Protein AF-A0A6J4XE91-F1 (afdb_monomer)

Sequence (103 aa):
MNPLRAGIVEELKGLDTYPYCGHYALMGKTEPGFQDVDYILNLFGGKFPEARRHYLEFIKKGVAAGRRPDLTGGGLVRSAGGWSALRAMRNCESRMKGDERIL

pLDDT: mean 73.22, std 14.05, range [39.72, 91.5]

Structure (mmCIF, N/CA/C/O backbone):
data_AF-A0A6J4XE91-F1
#
_entry.id   AF-A0A6J4XE91-F1
#
loop_
_atom_site.group_PDB
_atom_site.id
_atom_site.type_symbol
_atom_site.label_atom_id
_atom_site.label_alt_id
_atom_site.label_comp_id
_atom_site.label_asym_id
_atom_site.label_entity_id
_atom_site.label_seq_id
_atom_site.pdbx_PDB_ins_code
_atom_site.Cartn_x
_atom_site.Cartn_y
_atom_site.Cartn_z
_atom_site.occupancy
_atom_site.B_iso_or_equiv
_atom_site.auth_seq_id
_atom_site.auth_comp_id
_atom_site.auth_asym_id
_atom_site.auth_atom_id
_atom_site.pdbx_PDB_model_num
ATOM 1 N N . MET A 1 1 ? 3.168 -1.464 -5.796 1.00 70.56 1 MET A N 1
ATOM 2 C CA . MET A 1 1 ? 4.084 -2.571 -6.172 1.00 70.56 1 MET A CA 1
ATOM 3 C C . MET A 1 1 ? 5.188 -2.170 -7.145 1.00 70.56 1 MET A C 1
ATOM 5 O O . MET A 1 1 ? 6.271 -2.727 -7.037 1.00 70.56 1 MET A O 1
ATOM 9 N N . ASN A 1 2 ? 4.958 -1.234 -8.072 1.00 73.81 2 ASN A N 1
ATOM 10 C CA . ASN A 1 2 ? 6.006 -0.792 -9.003 1.00 73.81 2 ASN A CA 1
ATOM 11 C C . ASN A 1 2 ? 7.284 -0.275 -8.307 1.00 73.81 2 ASN A C 1
ATOM 13 O O . ASN A 1 2 ? 8.350 -0.681 -8.753 1.00 73.81 2 ASN A O 1
ATOM 17 N N . PRO A 1 3 ? 7.220 0.484 -7.189 1.00 76.25 3 PRO A N 1
ATOM 18 C CA . PRO A 1 3 ? 8.427 0.917 -6.472 1.00 76.25 3 PRO A CA 1
ATOM 19 C C . PRO A 1 3 ? 9.263 -0.245 -5.915 1.00 76.25 3 PRO A C 1
ATOM 21 O O . PRO A 1 3 ? 10.479 -0.244 -6.057 1.00 76.25 3 PRO A O 1
ATOM 24 N N . LEU A 1 4 ? 8.605 -1.277 -5.372 1.00 77.81 4 LEU A N 1
ATOM 25 C CA . LEU A 1 4 ? 9.260 -2.499 -4.891 1.00 77.81 4 LEU A CA 1
ATOM 26 C C . LEU A 1 4 ? 9.931 -3.269 -6.040 1.00 77.81 4 LEU A C 1
ATOM 28 O O . LEU A 1 4 ? 11.069 -3.703 -5.936 1.00 77.81 4 LEU A O 1
ATOM 32 N N . ARG A 1 5 ? 9.248 -3.402 -7.185 1.00 74.94 5 ARG A N 1
ATOM 33 C CA . ARG A 1 5 ? 9.807 -4.081 -8.370 1.00 74.94 5 ARG A CA 1
ATOM 34 C C . ARG A 1 5 ? 10.925 -3.293 -9.054 1.00 74.94 5 ARG A C 1
ATOM 36 O O . ARG A 1 5 ? 11.762 -3.896 -9.715 1.00 74.94 5 ARG A O 1
ATOM 43 N N . ALA A 1 6 ? 10.900 -1.970 -8.938 1.00 75.56 6 ALA A N 1
ATOM 44 C CA . ALA A 1 6 ? 11.929 -1.078 -9.455 1.00 75.56 6 ALA A CA 1
ATOM 45 C C . ALA A 1 6 ? 13.147 -0.969 -8.519 1.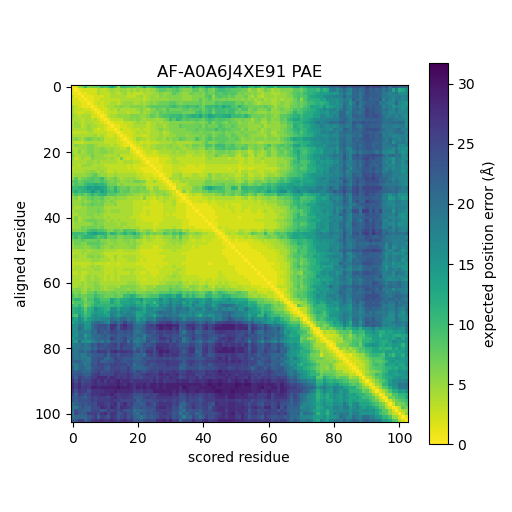00 75.56 6 ALA A C 1
ATOM 47 O O . ALA A 1 6 ? 14.107 -0.299 -8.882 1.00 75.56 6 ALA A O 1
ATOM 48 N N . GLY A 1 7 ? 13.111 -1.596 -7.335 1.00 77.94 7 GLY A N 1
ATOM 49 C CA . GLY A 1 7 ? 14.178 -1.501 -6.335 1.00 77.94 7 GLY A CA 1
ATOM 50 C C . GLY A 1 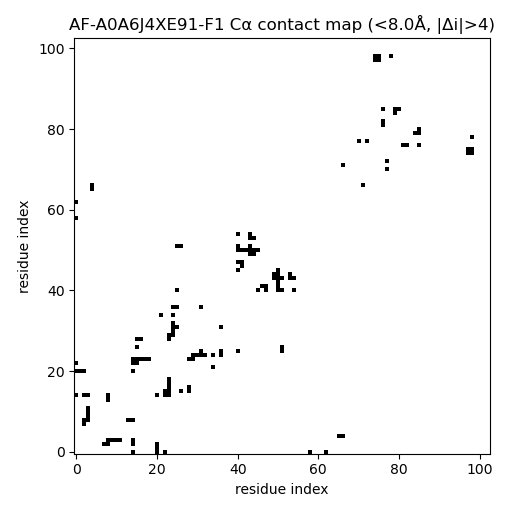7 ? 14.255 -0.144 -5.626 1.00 77.94 7 GLY A C 1
ATOM 51 O O . GLY A 1 7 ? 15.239 0.128 -4.956 1.00 77.94 7 GLY A O 1
ATOM 52 N N . ILE A 1 8 ? 13.233 0.710 -5.763 1.00 80.94 8 ILE A N 1
ATOM 53 C CA . ILE A 1 8 ? 13.143 2.004 -5.058 1.00 80.94 8 ILE A CA 1
ATOM 54 C C . ILE A 1 8 ? 12.821 1.779 -3.576 1.00 80.94 8 ILE A C 1
ATOM 56 O O . ILE A 1 8 ? 13.198 2.567 -2.716 1.00 80.94 8 ILE A O 1
ATOM 60 N N . VAL A 1 9 ? 12.090 0.704 -3.289 1.00 79.88 9 VAL A N 1
ATOM 61 C CA . VAL A 1 9 ? 11.726 0.282 -1.942 1.00 79.88 9 VAL A CA 1
ATOM 62 C C . VAL A 1 9 ? 12.188 -1.160 -1.770 1.00 79.88 9 VAL A C 1
ATOM 64 O O . VAL A 1 9 ? 11.894 -1.986 -2.630 1.00 79.88 9 VAL A O 1
ATOM 67 N N . GLU A 1 10 ? 12.880 -1.460 -0.673 1.00 75.31 10 GLU A N 1
ATOM 68 C CA . GLU A 1 10 ? 13.455 -2.789 -0.414 1.00 75.31 10 GLU A CA 1
ATOM 69 C C . GLU A 1 10 ? 12.409 -3.810 0.060 1.00 75.31 10 GLU A C 1
ATOM 71 O O . GLU A 1 10 ? 12.465 -4.985 -0.299 1.00 75.31 10 GLU A O 1
ATOM 76 N N . GLU A 1 11 ? 11.406 -3.362 0.821 1.00 80.06 11 GLU A N 1
ATOM 77 C CA . GLU A 1 11 ? 10.432 -4.243 1.468 1.00 80.06 11 GLU A CA 1
ATOM 78 C C . GLU A 1 11 ? 8.983 -3.790 1.288 1.00 80.06 11 GLU A C 1
ATOM 80 O O . GLU A 1 11 ? 8.686 -2.614 1.079 1.00 80.06 11 GLU A O 1
ATOM 85 N N . LEU A 1 12 ? 8.039 -4.725 1.464 1.00 78.44 12 LEU A N 1
ATOM 86 C CA . LEU A 1 12 ? 6.606 -4.421 1.427 1.00 78.44 12 LEU A CA 1
ATOM 87 C C . LEU A 1 12 ? 6.231 -3.301 2.408 1.00 78.44 12 LEU A C 1
ATOM 89 O O . LEU A 1 12 ? 5.451 -2.427 2.052 1.00 78.44 12 LEU A O 1
ATOM 93 N N . LYS A 1 13 ? 6.838 -3.289 3.600 1.00 80.81 13 LYS A N 1
ATOM 94 C CA . LYS A 1 13 ? 6.619 -2.242 4.607 1.00 80.81 13 LYS A CA 1
ATOM 95 C C . LYS A 1 13 ? 6.975 -0.847 4.101 1.00 80.81 13 LYS A C 1
ATOM 97 O O . LYS A 1 13 ? 6.333 0.116 4.487 1.00 80.81 13 LYS A O 1
ATOM 102 N N . GLY A 1 14 ? 7.960 -0.715 3.215 1.00 78.44 14 GLY A N 1
ATOM 103 C CA . GLY A 1 14 ? 8.288 0.588 2.644 1.00 78.44 14 GLY A CA 1
ATOM 104 C C . GLY A 1 14 ? 7.247 1.081 1.629 1.00 78.44 14 GLY A C 1
ATOM 105 O O . GLY A 1 14 ? 7.206 2.267 1.322 1.00 78.44 14 GLY A O 1
ATOM 106 N N . LEU A 1 15 ? 6.358 0.211 1.127 1.00 80.69 15 LEU A N 1
ATOM 107 C CA . LEU A 1 15 ? 5.197 0.654 0.346 1.00 80.69 15 LEU A CA 1
ATOM 108 C C . LEU A 1 15 ? 4.142 1.330 1.232 1.00 80.69 15 LEU A C 1
ATOM 110 O O . LEU A 1 15 ? 3.350 2.111 0.711 1.00 80.69 15 LEU A O 1
ATOM 114 N N . ASP A 1 16 ? 4.146 1.070 2.543 1.00 79.44 16 ASP A N 1
ATOM 115 C CA . ASP A 1 16 ? 3.245 1.713 3.511 1.00 79.44 16 ASP A CA 1
ATOM 116 C C . ASP A 1 16 ? 3.635 3.161 3.813 1.00 79.44 16 ASP A C 1
ATOM 118 O O . ASP A 1 16 ? 2.928 3.833 4.557 1.00 79.44 16 ASP A O 1
ATOM 122 N N . THR A 1 17 ? 4.765 3.642 3.296 1.00 79.62 17 THR A N 1
ATOM 123 C CA . THR A 1 17 ? 5.239 5.018 3.497 1.00 79.62 17 THR A CA 1
ATOM 124 C C . THR A 1 17 ? 5.580 5.718 2.188 1.00 79.62 17 THR A C 1
ATOM 126 O O . THR A 1 17 ? 5.900 6.904 2.199 1.00 79.62 17 THR A O 1
ATOM 129 N N . TYR A 1 18 ? 5.501 5.020 1.050 1.00 80.81 18 TYR A N 1
ATOM 130 C CA . TYR A 1 18 ? 5.836 5.593 -0.246 1.00 80.81 18 TYR A CA 1
ATOM 131 C C . TYR A 1 18 ? 4.630 6.339 -0.846 1.00 80.81 18 TYR A C 1
ATOM 133 O O . TYR A 1 18 ? 3.677 5.692 -1.298 1.00 80.81 18 TYR A O 1
ATOM 141 N N . PRO A 1 19 ? 4.660 7.684 -0.913 1.00 73.62 19 PRO A N 1
ATOM 142 C CA . PRO A 1 19 ? 3.480 8.492 -1.228 1.00 73.62 19 PRO A CA 1
ATOM 143 C C . PRO A 1 19 ? 3.003 8.325 -2.674 1.00 73.62 19 PRO A C 1
ATOM 145 O O . PRO A 1 19 ? 1.814 8.429 -2.952 1.00 73.62 19 PRO A O 1
ATOM 148 N N . TYR A 1 20 ? 3.905 7.988 -3.599 1.00 76.06 20 TYR A N 1
ATOM 149 C CA . TYR A 1 20 ? 3.577 7.792 -5.015 1.00 76.06 20 TYR A CA 1
ATOM 150 C C . TYR A 1 20 ? 3.115 6.362 -5.330 1.00 76.06 20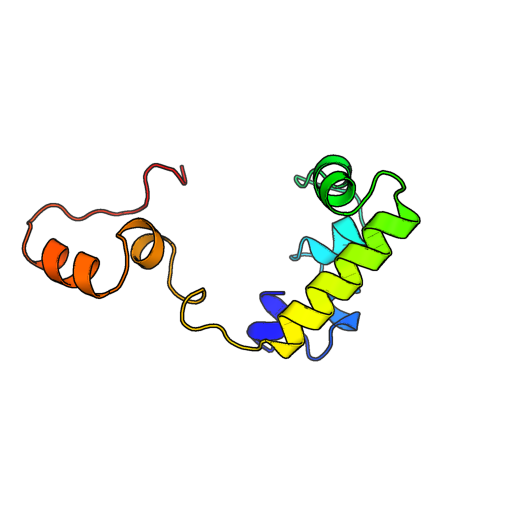 TYR A C 1
ATOM 152 O O . TYR A 1 20 ? 3.310 5.858 -6.440 1.00 76.06 20 TYR A O 1
ATOM 160 N N . CYS A 1 21 ? 2.527 5.659 -4.356 1.00 78.75 21 CYS A N 1
ATOM 161 C CA . CYS A 1 21 ? 1.870 4.386 -4.613 1.00 78.75 21 CYS A CA 1
ATOM 162 C C . CYS A 1 21 ? 0.496 4.292 -3.949 1.00 78.75 21 CYS A C 1
ATOM 164 O O . CYS A 1 21 ? 0.320 4.606 -2.778 1.00 78.75 21 CYS A O 1
ATOM 166 N N . GLY A 1 22 ? -0.469 3.736 -4.684 1.00 81.50 22 GLY A N 1
ATOM 167 C CA . GLY A 1 22 ? -1.826 3.523 -4.176 1.00 81.50 22 GLY A CA 1
ATOM 168 C C . GLY A 1 22 ? -1.930 2.546 -2.999 1.00 81.50 22 GLY A C 1
ATOM 169 O O . GLY A 1 22 ? -2.968 2.461 -2.354 1.00 81.50 22 GLY A O 1
ATOM 170 N N . HIS A 1 23 ? -0.854 1.811 -2.686 1.00 85.69 23 HIS A N 1
ATOM 171 C CA . HIS A 1 23 ? -0.800 0.968 -1.490 1.00 85.69 23 HIS A CA 1
ATOM 172 C C . HIS A 1 23 ? 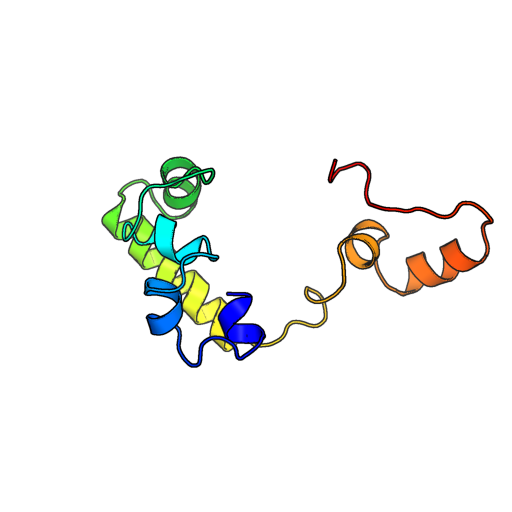-0.928 1.813 -0.219 1.00 85.69 23 HIS A C 1
ATOM 174 O O . HIS A 1 23 ? -1.668 1.439 0.684 1.00 85.69 23 HIS A O 1
ATOM 180 N N . TYR A 1 24 ? -0.297 2.987 -0.206 1.00 83.88 24 TYR A N 1
ATOM 181 C CA . TYR A 1 24 ? -0.321 3.921 0.912 1.00 83.88 24 TYR A CA 1
ATOM 182 C C . TYR A 1 24 ? -1.746 4.401 1.249 1.00 83.88 24 TYR A C 1
ATOM 184 O O . TYR A 1 24 ? -2.164 4.365 2.409 1.00 83.88 24 TYR A O 1
ATOM 192 N N . ALA A 1 25 ? -2.530 4.748 0.221 1.00 86.06 25 ALA A N 1
ATOM 193 C CA . ALA A 1 25 ? -3.931 5.151 0.359 1.00 86.06 25 ALA A CA 1
ATOM 194 C C . ALA A 1 25 ? -4.838 3.984 0.798 1.00 86.06 25 ALA A C 1
ATOM 196 O O . ALA A 1 25 ? -5.634 4.126 1.724 1.00 86.06 25 ALA A O 1
ATOM 197 N N . LEU A 1 26 ? -4.674 2.791 0.211 1.00 86.75 26 LEU A N 1
ATOM 198 C CA . LEU A 1 26 ? -5.486 1.607 0.552 1.00 86.75 26 LEU A CA 1
ATOM 199 C C . LEU A 1 26 ? -5.277 1.129 1.993 1.00 86.75 26 LEU A C 1
ATOM 201 O O . LEU A 1 26 ? -6.210 0.646 2.643 1.00 86.75 26 LEU A O 1
ATOM 205 N N . MET A 1 27 ? -4.062 1.307 2.512 1.00 87.06 27 MET A N 1
ATOM 206 C CA . MET A 1 27 ? -3.729 1.021 3.906 1.00 87.06 27 MET A CA 1
ATOM 207 C C . MET A 1 27 ? -4.260 2.080 4.885 1.00 87.06 27 MET A C 1
ATOM 209 O O . MET A 1 27 ? -4.122 1.905 6.097 1.00 87.06 27 MET A O 1
ATOM 213 N N . GLY A 1 28 ? -4.904 3.145 4.391 1.00 84.19 28 GLY A N 1
ATOM 214 C CA . GLY A 1 28 ? -5.478 4.218 5.204 1.00 84.19 28 GLY A CA 1
ATOM 215 C C . GLY A 1 28 ? -4.421 5.081 5.889 1.00 84.19 28 GLY A C 1
ATOM 216 O O . GLY A 1 28 ? -4.671 5.615 6.966 1.00 84.19 28 GLY A O 1
ATOM 217 N N . LYS A 1 29 ? -3.217 5.158 5.314 1.00 83.12 29 LYS A N 1
ATOM 218 C CA . LYS A 1 29 ? -2.094 5.930 5.865 1.00 83.12 29 LYS A CA 1
ATOM 219 C C . LYS A 1 29 ? -2.029 7.360 5.317 1.00 83.12 29 LYS A C 1
ATOM 221 O O . LYS A 1 29 ? -1.272 8.174 5.832 1.00 83.12 29 LYS A O 1
ATOM 226 N N . THR A 1 30 ? -2.833 7.669 4.303 1.00 83.06 30 THR A N 1
ATOM 227 C CA . THR A 1 30 ? -3.003 9.007 3.728 1.00 83.06 30 THR A CA 1
ATOM 228 C C . THR A 1 30 ? -4.427 9.196 3.229 1.00 83.06 30 THR A C 1
ATOM 230 O O . THR A 1 30 ? -5.193 8.231 3.165 1.00 83.06 30 THR A O 1
ATOM 233 N N . GLU A 1 31 ? -4.773 10.429 2.873 1.00 80.81 31 GLU A N 1
ATOM 234 C CA . GLU A 1 31 ? -6.060 10.720 2.260 1.00 80.81 31 GLU A CA 1
ATOM 235 C C . GLU A 1 31 ? -6.151 10.099 0.853 1.00 80.81 31 GLU A C 1
ATOM 237 O O . GLU A 1 31 ? -5.151 10.074 0.130 1.00 80.81 31 GLU A O 1
ATOM 242 N N . PRO A 1 32 ? -7.331 9.601 0.435 1.00 70.56 32 PRO A N 1
ATOM 243 C CA . PRO A 1 32 ? -7.500 8.849 -0.814 1.00 70.56 32 PRO A CA 1
ATOM 244 C C . PRO A 1 32 ? -7.074 9.573 -2.105 1.00 70.56 32 PRO A C 1
ATOM 246 O O . PRO A 1 32 ? -6.868 8.920 -3.127 1.00 70.56 32 PRO A O 1
ATOM 249 N N . GLY A 1 33 ? -6.880 10.896 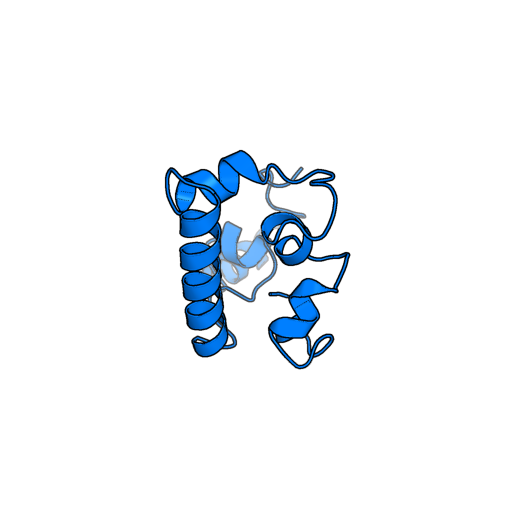-2.089 1.00 80.31 33 GLY A N 1
ATOM 250 C CA . GLY A 1 33 ? -6.449 11.657 -3.262 1.00 80.31 33 GLY A CA 1
ATOM 251 C C . GLY A 1 33 ? -7.378 11.418 -4.458 1.00 80.31 33 GLY A C 1
ATOM 252 O O . GLY A 1 33 ? -8.571 11.687 -4.376 1.00 80.31 33 GLY A O 1
ATOM 253 N N . PHE A 1 34 ? -6.835 10.892 -5.562 1.00 82.06 34 PHE A N 1
ATOM 254 C CA . PHE A 1 34 ? -7.606 10.530 -6.763 1.00 82.06 34 PHE A CA 1
ATOM 255 C C . PHE A 1 34 ? -8.135 9.082 -6.758 1.00 82.06 34 PHE A C 1
ATOM 257 O O . PHE A 1 34 ? -8.858 8.686 -7.671 1.00 82.06 34 PHE A O 1
ATOM 264 N N . GLN A 1 35 ? -7.721 8.260 -5.793 1.00 84.44 35 GLN A N 1
ATOM 265 C CA . GLN A 1 35 ? -8.004 6.832 -5.768 1.00 84.44 35 GLN A CA 1
ATOM 266 C C . GLN A 1 35 ? -9.240 6.544 -4.916 1.00 84.44 35 GLN A C 1
ATOM 268 O O . GLN A 1 35 ? -9.263 6.841 -3.726 1.00 84.44 35 GLN A O 1
ATOM 273 N N . ASP A 1 36 ? -10.232 5.873 -5.499 1.00 87.38 36 ASP A N 1
ATOM 274 C CA . ASP A 1 36 ? -11.391 5.392 -4.750 1.00 87.38 36 ASP A CA 1
ATOM 275 C C . ASP A 1 36 ? -11.011 4.159 -3.910 1.00 87.38 36 ASP A C 1
ATOM 277 O O . ASP A 1 36 ? -10.944 3.022 -4.389 1.00 87.38 36 ASP A O 1
ATOM 281 N N . VAL A 1 37 ? -10.676 4.412 -2.645 1.00 89.31 37 VAL A N 1
ATOM 282 C CA . VAL A 1 37 ? -10.269 3.382 -1.683 1.00 89.31 37 VAL A CA 1
ATOM 283 C C . VAL A 1 37 ? -11.432 2.452 -1.348 1.00 89.31 37 VAL A C 1
ATOM 285 O O . VAL A 1 37 ? -11.213 1.245 -1.225 1.00 89.31 37 VAL A O 1
ATOM 288 N N . ASP A 1 38 ? -12.651 2.976 -1.252 1.00 87.62 38 ASP A N 1
ATOM 289 C CA . ASP A 1 38 ? -13.826 2.207 -0.844 1.00 87.62 38 ASP A CA 1
ATOM 290 C C . ASP A 1 38 ? -14.246 1.237 -1.944 1.00 87.62 38 ASP A C 1
ATOM 292 O O . ASP A 1 38 ? -14.429 0.044 -1.687 1.00 87.62 38 ASP A O 1
ATOM 296 N N . TYR A 1 39 ? -14.295 1.712 -3.190 1.00 89.50 39 TYR A N 1
ATOM 297 C CA . TYR A 1 39 ? -14.552 0.871 -4.355 1.00 89.50 39 TYR A CA 1
ATOM 298 C C . TYR A 1 39 ? -13.545 -0.278 -4.455 1.00 89.50 39 TYR A C 1
ATOM 300 O O . TYR A 1 39 ? -13.931 -1.436 -4.621 1.00 89.50 39 TYR A O 1
ATOM 308 N N . ILE A 1 40 ? -12.250 0.022 -4.313 1.00 88.19 40 ILE A N 1
ATOM 309 C CA . ILE A 1 40 ? -11.202 -0.997 -4.428 1.00 88.19 40 ILE A CA 1
ATOM 310 C C . ILE A 1 40 ? -11.282 -1.994 -3.272 1.00 88.19 40 ILE A C 1
ATOM 312 O O . ILE A 1 40 ? -11.188 -3.196 -3.514 1.00 88.19 40 ILE A O 1
ATOM 316 N N . LEU A 1 41 ? -11.452 -1.533 -2.029 1.00 90.94 41 LEU A N 1
ATOM 317 C CA . LEU A 1 41 ? -11.526 -2.425 -0.869 1.00 90.94 41 LEU A CA 1
ATOM 318 C C . LEU A 1 41 ? -12.785 -3.301 -0.897 1.00 90.94 41 LEU A C 1
ATOM 320 O O . LEU A 1 41 ? -12.698 -4.468 -0.516 1.00 90.94 41 LEU A O 1
ATOM 324 N N . ASN A 1 42 ? -13.899 -2.816 -1.450 1.00 91.00 42 ASN A N 1
ATOM 325 C CA . ASN A 1 42 ? -15.111 -3.620 -1.638 1.00 91.00 42 ASN A CA 1
ATOM 326 C C . ASN A 1 42 ? -14.893 -4.855 -2.533 1.00 91.00 42 ASN A C 1
ATOM 328 O O . ASN A 1 42 ? -15.585 -5.858 -2.359 1.00 91.00 42 ASN A O 1
ATOM 332 N N . LEU A 1 43 ? -13.891 -4.850 -3.422 1.00 90.56 43 LEU A N 1
ATOM 333 C CA . LEU A 1 43 ? -13.514 -6.036 -4.210 1.00 90.56 43 LEU A CA 1
ATOM 334 C C . LEU A 1 43 ? -12.879 -7.150 -3.358 1.00 90.56 43 LEU A C 1
ATOM 336 O O . LEU A 1 43 ? -12.832 -8.303 -3.785 1.00 90.56 43 LEU A O 1
ATOM 340 N N . PHE A 1 44 ? -12.375 -6.819 -2.166 1.00 88.69 44 PHE A N 1
ATOM 341 C CA . PHE A 1 44 ? -11.684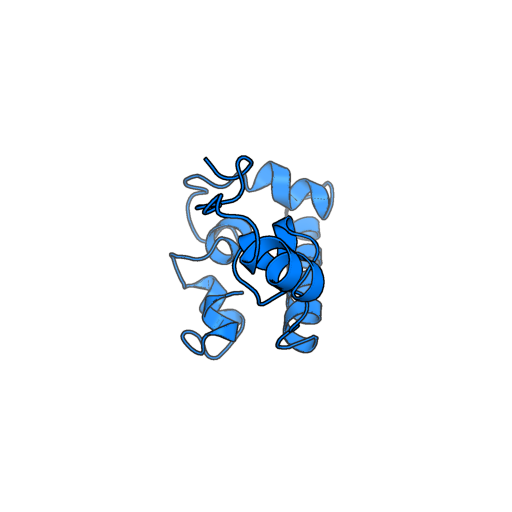 -7.744 -1.261 1.00 88.69 44 PHE A CA 1
ATOM 342 C C . PHE A 1 44 ? -12.540 -8.172 -0.057 1.00 88.69 44 PHE A C 1
ATOM 344 O O . PHE A 1 44 ? -12.140 -9.067 0.695 1.00 88.69 44 PHE A O 1
ATOM 351 N N . GLY A 1 45 ? -13.714 -7.566 0.131 1.00 88.19 45 GLY A N 1
ATOM 352 C CA . GLY A 1 45 ? -14.682 -7.927 1.166 1.00 88.19 45 GLY A CA 1
ATOM 353 C C . GLY A 1 45 ? -15.562 -6.748 1.582 1.00 88.19 45 GLY A C 1
ATOM 354 O O . GLY A 1 45 ? -15.207 -5.596 1.375 1.00 88.19 45 GLY A O 1
ATOM 355 N N . GLY A 1 46 ? -16.702 -7.035 2.216 1.00 85.12 46 GLY A N 1
ATOM 356 C CA . GLY A 1 46 ? -17.671 -6.003 2.621 1.00 85.12 46 GLY A CA 1
ATOM 357 C C . GLY A 1 46 ? -17.322 -5.239 3.905 1.00 85.12 46 GLY A C 1
ATOM 358 O O . GLY A 1 46 ? -18.014 -4.291 4.260 1.00 85.12 46 GLY A O 1
ATOM 359 N N . LYS A 1 47 ? -16.274 -5.647 4.633 1.00 90.88 47 LYS A N 1
ATOM 360 C CA . LYS A 1 47 ? -15.797 -4.957 5.840 1.00 90.88 47 LYS A CA 1
ATOM 361 C C . LYS A 1 47 ? -14.376 -4.460 5.625 1.00 90.88 47 LYS A C 1
ATOM 363 O O . LYS A 1 47 ? -13.481 -5.258 5.358 1.00 90.88 47 LYS A O 1
ATOM 368 N N . PHE A 1 48 ? -14.145 -3.166 5.842 1.00 86.31 48 PHE A N 1
ATOM 369 C CA . PHE A 1 48 ? -12.840 -2.527 5.631 1.00 86.31 48 PHE A CA 1
ATOM 370 C C . PHE A 1 48 ? -11.637 -3.245 6.273 1.00 86.31 48 PHE A C 1
ATOM 372 O O . PHE A 1 48 ? -10.627 -3.416 5.584 1.00 86.31 48 PHE A O 1
ATOM 379 N N . PRO A 1 49 ? -11.687 -3.705 7.542 1.00 88.00 49 PRO A N 1
ATOM 380 C CA . PRO A 1 49 ? -10.543 -4.392 8.147 1.00 88.00 49 PRO A CA 1
ATOM 381 C C . PRO A 1 49 ? -10.222 -5.727 7.460 1.00 88.00 49 PRO A C 1
ATOM 383 O O . PRO A 1 49 ? -9.056 -6.050 7.231 1.00 88.00 49 PRO A O 1
ATOM 386 N N . GLU A 1 50 ? -11.256 -6.486 7.090 1.00 90.38 50 GLU A N 1
ATOM 387 C CA . GLU A 1 50 ? -11.117 -7.775 6.404 1.00 90.38 50 GLU A CA 1
ATOM 388 C C . GLU A 1 50 ? -10.635 -7.577 4.962 1.00 90.38 50 GLU A C 1
ATOM 390 O O . GLU A 1 50 ? -9.697 -8.248 4.529 1.00 90.38 50 GLU A O 1
ATOM 395 N N . ALA A 1 51 ? -11.200 -6.595 4.255 1.00 91.50 51 ALA A N 1
ATOM 396 C CA . ALA A 1 51 ? -10.800 -6.215 2.906 1.00 91.50 51 ALA A CA 1
ATOM 397 C C . ALA A 1 51 ? -9.318 -5.831 2.828 1.00 91.50 51 ALA A C 1
ATOM 399 O O . ALA A 1 51 ? -8.593 -6.323 1.963 1.00 91.50 51 ALA A O 1
ATOM 400 N N . ARG A 1 52 ? -8.824 -5.015 3.771 1.00 90.56 52 ARG A N 1
ATOM 401 C CA . ARG A 1 52 ? -7.397 -4.655 3.843 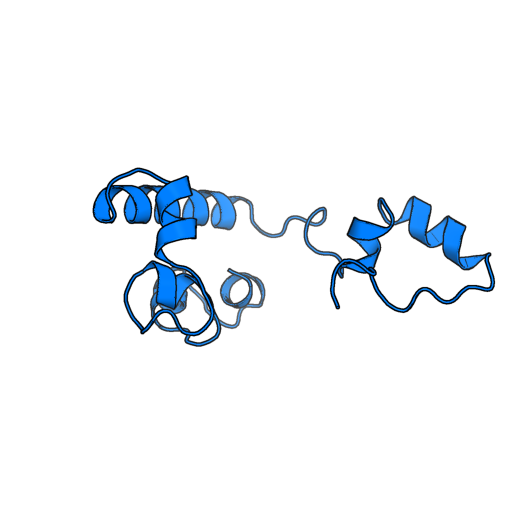1.00 90.56 52 ARG A CA 1
ATOM 402 C C . ARG A 1 52 ? -6.508 -5.871 4.088 1.00 90.56 52 ARG A C 1
ATOM 404 O O . ARG A 1 52 ? -5.443 -5.979 3.481 1.00 90.56 52 ARG A O 1
ATOM 411 N N . ARG A 1 53 ? -6.941 -6.808 4.938 1.00 89.94 53 ARG A N 1
ATOM 412 C CA . ARG A 1 53 ? -6.207 -8.059 5.183 1.00 89.94 53 ARG A CA 1
ATOM 413 C C . ARG A 1 53 ? -6.115 -8.907 3.912 1.00 89.94 53 ARG A C 1
ATOM 415 O O . ARG A 1 53 ? -5.019 -9.327 3.548 1.00 89.94 53 ARG A O 1
ATOM 422 N N . HIS A 1 54 ? -7.230 -9.113 3.212 1.00 90.94 54 HIS A N 1
ATOM 423 C CA . HIS A 1 54 ? -7.250 -9.877 1.959 1.00 90.94 54 HIS A CA 1
ATOM 424 C C . HIS A 1 54 ? -6.455 -9.186 0.846 1.00 90.94 54 HIS A C 1
ATOM 426 O O . HIS A 1 54 ? -5.720 -9.847 0.111 1.00 90.94 54 HIS A O 1
ATOM 432 N N . TYR A 1 55 ? -6.523 -7.857 0.761 1.00 90.62 55 TYR A N 1
ATOM 433 C CA . TYR A 1 55 ? -5.679 -7.069 -0.132 1.00 90.62 55 TYR A CA 1
ATOM 434 C C . TYR A 1 55 ? -4.185 -7.276 0.168 1.00 90.62 55 TYR A C 1
ATOM 436 O O . TYR A 1 55 ? -3.402 -7.539 -0.746 1.00 90.62 55 TYR A O 1
ATOM 444 N N . LEU A 1 56 ? -3.774 -7.231 1.439 1.00 87.94 56 LEU A N 1
ATOM 445 C CA . LEU A 1 56 ? -2.385 -7.495 1.829 1.00 87.94 56 LEU A CA 1
ATOM 446 C C . LEU A 1 56 ? -1.934 -8.909 1.454 1.00 87.94 56 LEU A C 1
ATOM 448 O O . LEU A 1 56 ? -0.826 -9.084 0.947 1.00 87.94 56 LEU A O 1
ATOM 452 N N . GLU A 1 57 ? -2.770 -9.921 1.676 1.00 88.94 57 GLU A N 1
ATOM 453 C CA . GLU A 1 57 ? -2.476 -11.298 1.263 1.00 88.94 57 GLU A CA 1
ATOM 454 C C . GLU A 1 57 ? -2.340 -11.424 -0.257 1.00 88.94 57 GLU A C 1
ATOM 456 O O . GLU A 1 57 ? -1.410 -12.072 -0.746 1.00 88.94 57 GLU A O 1
ATOM 461 N N . PHE A 1 58 ? -3.220 -10.763 -1.012 1.00 87.88 58 PHE A N 1
ATOM 462 C CA . PHE A 1 58 ? -3.149 -10.699 -2.468 1.00 87.88 58 PHE A CA 1
ATOM 463 C C . PHE A 1 58 ? -1.835 -10.065 -2.942 1.00 87.88 58 PHE A C 1
ATOM 465 O O . PHE A 1 58 ? -1.146 -10.623 -3.800 1.00 87.88 58 PHE A O 1
ATOM 472 N N . ILE A 1 59 ? -1.438 -8.941 -2.341 1.00 84.94 59 ILE A N 1
ATOM 473 C CA . ILE A 1 59 ? -0.176 -8.273 -2.662 1.00 84.94 59 ILE A CA 1
ATOM 474 C C . ILE A 1 59 ? 1.020 -9.158 -2.302 1.00 84.94 59 ILE A C 1
ATOM 476 O O . ILE A 1 59 ? 1.910 -9.312 -3.134 1.00 84.94 59 ILE A O 1
ATOM 480 N N . LYS A 1 60 ? 1.038 -9.803 -1.128 1.00 85.25 60 LYS A N 1
ATOM 481 C CA . LYS A 1 60 ? 2.112 -10.738 -0.734 1.00 85.25 60 LYS A CA 1
ATOM 482 C C . LYS A 1 60 ? 2.281 -11.873 -1.747 1.00 85.25 60 LYS A C 1
ATOM 484 O O . LYS A 1 60 ? 3.404 -12.150 -2.167 1.00 85.25 60 LYS A O 1
ATOM 489 N N . LYS A 1 61 ? 1.177 -12.468 -2.214 1.00 83.25 61 LYS A N 1
ATOM 490 C CA . LYS A 1 61 ? 1.198 -13.462 -3.305 1.00 83.25 61 LYS A CA 1
ATOM 491 C C . LYS A 1 61 ? 1.748 -12.857 -4.605 1.00 83.25 61 LYS A C 1
ATOM 493 O O . LYS A 1 61 ? 2.550 -13.482 -5.294 1.00 83.25 61 LYS A O 1
ATOM 498 N N . GLY A 1 62 ? 1.367 -11.619 -4.923 1.00 78.75 62 GLY A N 1
ATOM 499 C CA . GLY A 1 62 ? 1.852 -10.881 -6.093 1.00 78.75 62 GLY A CA 1
ATOM 500 C C . GLY A 1 62 ? 3.342 -10.507 -6.052 1.00 78.75 62 GLY A C 1
ATOM 501 O O . GLY A 1 62 ? 3.961 -10.403 -7.115 1.00 78.75 62 GLY A O 1
ATOM 502 N N . VAL A 1 63 ? 3.912 -10.327 -4.855 1.00 78.19 63 VAL A N 1
ATOM 503 C CA . VAL A 1 63 ? 5.351 -10.116 -4.613 1.00 78.19 63 VAL A CA 1
ATOM 504 C C . VAL A 1 63 ? 6.121 -11.414 -4.806 1.00 78.19 63 VAL A C 1
ATOM 506 O O . VAL A 1 63 ? 7.108 -11.414 -5.536 1.00 78.19 63 VAL A O 1
ATOM 509 N N . ALA A 1 64 ? 5.635 -12.520 -4.234 1.00 74.94 64 ALA A N 1
ATOM 510 C CA . ALA A 1 64 ? 6.238 -13.841 -4.415 1.00 74.94 64 ALA A CA 1
ATOM 511 C C . ALA A 1 64 ? 6.272 -14.268 -5.895 1.00 74.94 64 ALA A C 1
ATOM 513 O O . ALA A 1 64 ? 7.229 -14.891 -6.339 1.00 74.94 64 ALA A O 1
ATOM 514 N N . ALA A 1 65 ? 5.272 -13.859 -6.685 1.00 69.94 65 ALA A N 1
ATOM 515 C CA . ALA A 1 65 ? 5.238 -14.076 -8.133 1.00 69.94 65 ALA A CA 1
ATOM 516 C C . ALA A 1 65 ? 6.266 -13.237 -8.933 1.00 69.94 65 ALA A C 1
ATOM 518 O O . ALA A 1 65 ? 6.325 -13.351 -10.157 1.00 69.94 65 ALA A O 1
ATOM 519 N N . GLY A 1 66 ? 7.051 -12.376 -8.275 1.00 69.12 66 GLY A N 1
ATOM 520 C CA . GLY A 1 66 ? 8.203 -11.693 -8.857 1.00 69.12 66 GLY A CA 1
ATOM 521 C C . GLY A 1 66 ? 7.898 -10.822 -10.082 1.00 69.12 66 GLY A C 1
ATOM 522 O O . GLY A 1 66 ? 6.873 -10.127 -10.166 1.00 69.12 66 GLY A O 1
ATOM 523 N N . ARG A 1 67 ? 8.847 -10.816 -11.025 1.00 64.81 67 ARG A N 1
ATOM 524 C CA . ARG A 1 67 ? 8.766 -10.084 -12.293 1.00 64.81 67 ARG A CA 1
ATOM 525 C C . ARG A 1 67 ? 8.045 -10.962 -13.312 1.00 64.81 67 ARG A C 1
ATOM 527 O O . ARG A 1 67 ? 8.591 -11.958 -13.768 1.00 64.81 67 ARG A O 1
ATOM 534 N N . ARG A 1 68 ? 6.816 -10.580 -13.652 1.00 62.59 68 ARG A N 1
ATOM 535 C CA . ARG A 1 68 ? 5.985 -11.267 -14.643 1.00 62.59 68 ARG A CA 1
ATOM 536 C C . ARG A 1 68 ? 6.197 -10.639 -16.027 1.00 62.59 68 ARG A C 1
ATOM 538 O O . ARG A 1 68 ? 5.678 -9.540 -16.241 1.00 62.59 68 ARG A O 1
ATOM 545 N N . PRO A 1 69 ? 6.985 -11.258 -16.932 1.00 57.53 69 PRO A N 1
ATOM 546 C CA . PRO A 1 69 ? 7.316 -10.687 -18.242 1.00 57.53 69 PRO A CA 1
ATOM 547 C C . PRO A 1 69 ? 6.077 -10.447 -19.118 1.00 57.53 69 PRO A C 1
ATOM 549 O O . PRO A 1 69 ? 6.057 -9.510 -19.909 1.00 57.53 69 PRO A O 1
ATOM 552 N N . ASP A 1 70 ? 5.022 -11.231 -18.907 1.00 54.75 70 ASP A N 1
ATOM 553 C CA . ASP A 1 70 ? 3.675 -11.097 -19.474 1.00 54.75 70 ASP A CA 1
ATOM 554 C C . ASP A 1 70 ? 2.944 -9.814 -19.034 1.00 54.75 70 ASP A C 1
ATOM 556 O O . ASP A 1 70 ? 2.088 -9.295 -19.751 1.00 54.75 70 ASP A O 1
ATOM 560 N N . LEU A 1 71 ? 3.305 -9.257 -17.874 1.00 57.66 71 LEU A N 1
ATOM 561 C CA . LEU A 1 71 ? 2.721 -8.029 -17.327 1.00 57.66 71 LEU A CA 1
ATOM 562 C C . LEU A 1 71 ? 3.684 -6.837 -17.357 1.00 57.66 71 LEU A C 1
ATOM 564 O O . LEU A 1 71 ? 3.235 -5.701 -17.189 1.00 57.66 71 LEU A O 1
ATOM 568 N N . THR A 1 72 ? 4.975 -7.052 -17.616 1.00 50.66 72 THR A N 1
ATOM 569 C CA . THR A 1 72 ? 5.978 -5.995 -17.817 1.00 50.66 72 THR A CA 1
ATOM 570 C C . THR A 1 72 ? 6.250 -5.773 -19.303 1.00 50.66 72 THR A C 1
ATOM 572 O O . THR A 1 72 ? 7.196 -6.304 -19.873 1.00 50.66 72 THR A O 1
ATOM 575 N N . GLY A 1 73 ? 5.420 -4.938 -19.917 1.00 50.69 73 GLY A N 1
ATOM 576 C CA . GLY A 1 73 ? 5.583 -4.413 -21.269 1.00 50.69 73 GLY A CA 1
ATOM 577 C C . GLY A 1 73 ? 4.648 -3.219 -21.413 1.00 50.69 73 GLY A C 1
ATOM 578 O O . GLY A 1 73 ? 3.491 -3.309 -20.994 1.00 50.69 73 GLY A O 1
ATOM 579 N N . GLY A 1 74 ? 5.173 -2.083 -21.883 1.00 58.47 74 GLY A N 1
ATOM 580 C CA . GLY A 1 74 ? 4.446 -0.812 -21.986 1.00 58.47 74 GLY A CA 1
ATOM 581 C C . GLY A 1 74 ? 3.089 -0.996 -22.660 1.00 58.47 74 GLY A C 1
ATOM 582 O O . GLY A 1 74 ? 2.967 -1.866 -23.520 1.00 58.47 74 GLY A O 1
ATOM 583 N N . GLY A 1 75 ? 2.087 -0.215 -22.235 1.00 59.53 75 GLY A N 1
ATOM 584 C CA . GLY A 1 75 ? 0.660 -0.396 -22.553 1.00 59.53 75 GLY A CA 1
ATOM 585 C C . GLY A 1 75 ? 0.387 -0.926 -23.960 1.00 59.53 75 GLY A C 1
ATOM 586 O O . GLY A 1 75 ? -0.312 -1.918 -24.103 1.00 59.53 75 GLY A O 1
ATOM 587 N N . LEU A 1 76 ? 1.083 -0.385 -24.959 1.00 56.88 76 LEU A N 1
ATOM 588 C CA . LEU A 1 76 ? 1.010 -0.782 -26.360 1.00 56.88 76 LEU A CA 1
ATOM 589 C C . LEU A 1 76 ? 1.235 -2.284 -26.648 1.00 56.88 76 LEU A C 1
ATOM 591 O O . LEU A 1 76 ? 0.493 -2.854 -27.437 1.00 56.88 76 LEU A O 1
ATOM 595 N N . VAL A 1 77 ? 2.204 -2.958 -26.015 1.00 56.66 77 VAL A N 1
ATOM 596 C CA . VAL A 1 77 ? 2.475 -4.399 -26.246 1.00 56.66 77 VAL A CA 1
ATOM 597 C C . VAL A 1 77 ? 1.299 -5.257 -25.799 1.00 56.66 77 VAL A C 1
ATOM 599 O O . VAL A 1 77 ? 0.954 -6.234 -26.458 1.00 56.66 77 VAL A O 1
ATOM 602 N N . ARG A 1 78 ? 0.665 -4.888 -24.685 1.00 59.41 78 ARG A N 1
ATOM 603 C CA . ARG A 1 78 ? -0.489 -5.609 -24.146 1.00 59.41 78 ARG A CA 1
ATOM 604 C C . ARG A 1 78 ? -1.744 -5.302 -24.957 1.00 59.41 78 ARG A C 1
ATOM 606 O O . ARG A 1 78 ? -2.494 -6.212 -25.289 1.00 59.41 78 ARG A O 1
ATOM 613 N N . SER A 1 79 ? -1.923 -4.036 -25.317 1.00 59.88 79 SER A N 1
ATOM 614 C CA . SER A 1 79 ? -3.056 -3.547 -26.099 1.00 59.88 79 SER A CA 1
ATOM 615 C C . SER A 1 79 ? -3.072 -4.074 -27.528 1.00 59.88 79 SER A C 1
ATOM 617 O O . SER A 1 79 ? -4.140 -4.363 -28.051 1.00 59.88 79 SER A O 1
ATOM 619 N N . ALA A 1 80 ? -1.897 -4.261 -28.131 1.00 58.69 80 ALA A N 1
ATOM 620 C CA . ALA A 1 80 ? -1.757 -4.806 -29.475 1.00 58.69 80 ALA A CA 1
ATOM 621 C C . ALA A 1 80 ? -1.873 -6.340 -29.535 1.00 58.69 80 ALA A C 1
ATOM 623 O O . ALA A 1 80 ? -1.857 -6.887 -30.628 1.00 58.69 80 ALA A O 1
ATOM 624 N N . GLY A 1 81 ? -1.987 -7.052 -28.404 1.00 63.06 81 GLY A N 1
ATOM 625 C CA . GLY A 1 81 ? -2.076 -8.520 -28.391 1.00 63.06 81 GLY A CA 1
ATOM 626 C C . GLY A 1 81 ? -0.722 -9.244 -28.381 1.00 63.06 81 GLY A C 1
ATOM 627 O O . GLY A 1 81 ? -0.636 -10.410 -28.760 1.00 63.06 81 GLY A O 1
ATOM 628 N N . GLY A 1 82 ? 0.343 -8.575 -27.932 1.00 65.81 82 GLY A N 1
ATOM 629 C CA . GLY A 1 82 ? 1.672 -9.155 -27.740 1.00 65.81 82 GLY A CA 1
ATOM 630 C C . GLY A 1 82 ? 2.711 -8.743 -28.788 1.00 65.81 82 GLY A C 1
ATOM 631 O O . GLY A 1 82 ? 2.460 -7.995 -29.734 1.00 65.81 82 GLY A O 1
ATOM 632 N N . TRP A 1 83 ? 3.936 -9.244 -28.609 1.00 59.00 83 TRP A N 1
ATOM 633 C CA . TRP A 1 83 ? 5.099 -8.894 -29.439 1.00 59.00 83 TRP A CA 1
ATOM 634 C C . TRP A 1 83 ? 5.001 -9.349 -30.900 1.00 59.00 83 TRP A C 1
ATOM 636 O O . TRP A 1 83 ? 5.645 -8.759 -31.770 1.00 59.00 83 TRP A O 1
ATOM 646 N N . SER A 1 84 ? 4.244 -10.411 -31.170 1.00 59.12 84 SER A N 1
ATOM 647 C CA . SER A 1 84 ? 3.975 -10.932 -32.514 1.00 59.12 84 SER A CA 1
ATOM 648 C C . SER A 1 84 ? 3.084 -9.976 -33.307 1.00 59.12 84 SER A C 1
ATOM 650 O O . SER A 1 84 ? 3.432 -9.607 -34.427 1.00 59.12 84 SER A O 1
ATOM 652 N N . ALA A 1 85 ? 2.005 -9.490 -32.693 1.00 60.47 85 ALA A N 1
ATOM 653 C CA . ALA A 1 85 ? 1.110 -8.509 -33.297 1.00 60.47 85 ALA A CA 1
ATOM 654 C C . ALA A 1 85 ? 1.790 -7.143 -33.504 1.00 60.47 85 ALA A C 1
ATOM 656 O O . ALA A 1 85 ? 1.657 -6.541 -34.567 1.00 60.47 85 ALA A O 1
ATOM 657 N N . LEU A 1 86 ? 2.632 -6.704 -32.560 1.00 61.47 86 LEU A N 1
ATOM 658 C CA . LEU A 1 86 ? 3.448 -5.496 -32.745 1.00 61.47 86 LEU A CA 1
ATOM 659 C C . LEU A 1 86 ? 4.449 -5.596 -33.897 1.00 61.47 86 LEU A C 1
ATOM 661 O O . LEU A 1 86 ? 4.694 -4.611 -34.592 1.00 61.47 86 LEU A O 1
ATOM 665 N N . ARG A 1 87 ? 5.046 -6.774 -34.109 1.00 60.28 87 ARG A N 1
ATOM 666 C CA . ARG A 1 87 ? 5.948 -6.993 -35.246 1.00 60.28 87 ARG A CA 1
ATOM 667 C C . ARG A 1 87 ? 5.206 -6.966 -36.578 1.00 60.28 87 ARG A C 1
ATOM 669 O O . ARG A 1 87 ? 5.759 -6.434 -37.532 1.00 60.28 87 ARG A O 1
ATOM 676 N N . ALA A 1 88 ? 3.973 -7.469 -36.630 1.00 62.00 88 ALA A N 1
ATOM 677 C CA . ALA A 1 88 ? 3.127 -7.372 -37.818 1.00 62.00 88 ALA A CA 1
ATOM 678 C C . ALA A 1 88 ? 2.726 -5.914 -38.125 1.00 62.00 88 ALA A C 1
ATOM 680 O O . ALA A 1 88 ? 2.769 -5.496 -39.278 1.00 62.00 88 ALA A O 1
ATOM 681 N N . MET A 1 89 ? 2.435 -5.112 -37.093 1.00 57.06 89 MET A N 1
ATOM 682 C CA . MET A 1 89 ? 2.080 -3.690 -37.233 1.00 57.06 89 MET A CA 1
ATOM 683 C C . MET A 1 89 ? 3.255 -2.787 -37.637 1.00 57.06 89 MET A C 1
ATOM 685 O O . MET A 1 89 ? 3.031 -1.702 -38.160 1.00 57.06 89 MET A O 1
ATOM 689 N N . ARG A 1 90 ? 4.509 -3.228 -37.452 1.00 56.44 90 ARG A N 1
ATOM 690 C CA . ARG A 1 90 ? 5.711 -2.480 -37.872 1.00 56.44 90 ARG A CA 1
ATOM 691 C C . ARG A 1 90 ? 5.784 -2.262 -39.394 1.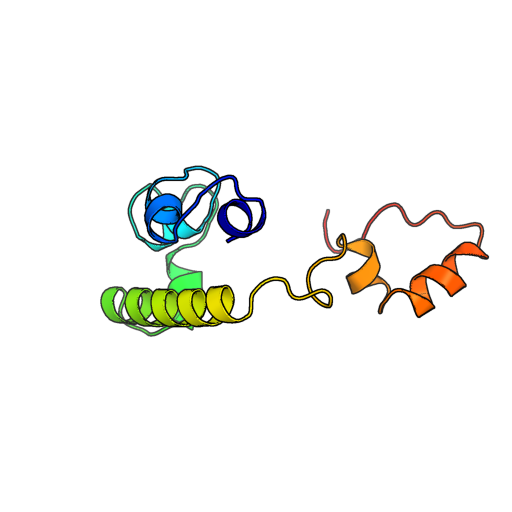00 56.44 90 ARG A C 1
ATOM 693 O O . ARG A 1 90 ? 6.476 -1.345 -39.823 1.00 56.44 90 ARG A O 1
ATOM 700 N N . ASN A 1 91 ? 5.078 -3.078 -40.181 1.00 57.03 91 ASN A N 1
ATOM 701 C CA . ASN A 1 91 ? 5.046 -2.998 -41.645 1.00 57.03 91 ASN A CA 1
ATOM 702 C C . ASN A 1 91 ? 3.874 -2.160 -42.198 1.00 57.03 91 ASN A C 1
ATOM 704 O O . ASN A 1 91 ? 3.783 -1.993 -43.411 1.00 57.03 91 ASN A O 1
ATOM 708 N N . CYS A 1 92 ? 2.993 -1.630 -41.343 1.00 48.16 92 CYS A N 1
ATOM 709 C CA . CYS A 1 92 ? 1.965 -0.665 -41.736 1.00 48.16 92 CYS A CA 1
ATOM 710 C C . CYS A 1 92 ? 2.417 0.750 -41.348 1.00 48.16 92 CYS A C 1
ATOM 712 O O . CYS A 1 92 ? 2.786 0.998 -40.204 1.00 48.16 92 CYS A O 1
ATOM 714 N N . GLU A 1 93 ? 2.346 1.697 -42.286 1.00 47.50 93 GLU A N 1
ATOM 715 C CA . GLU A 1 93 ? 2.770 3.102 -42.123 1.00 47.50 93 GLU A CA 1
ATOM 716 C C . GLU A 1 93 ? 1.957 3.912 -41.084 1.00 47.50 93 GLU A C 1
ATOM 718 O O . GLU A 1 93 ? 2.202 5.100 -40.874 1.00 47.50 93 GLU A O 1
ATOM 723 N N . SER A 1 94 ? 1.004 3.298 -40.380 1.00 52.19 94 SER A N 1
ATOM 724 C CA . SER A 1 94 ? 0.231 3.942 -39.319 1.00 52.19 94 SER A CA 1
ATOM 725 C C . SER A 1 94 ? 0.953 3.833 -37.972 1.00 52.19 94 SER A C 1
ATOM 727 O O . SER A 1 94 ? 0.856 2.831 -37.258 1.00 52.19 94 SER A O 1
ATOM 729 N N . ARG A 1 95 ? 1.679 4.889 -37.590 1.00 50.75 95 ARG A N 1
ATOM 730 C CA . ARG A 1 95 ? 2.343 4.989 -36.281 1.00 50.75 95 ARG A CA 1
ATOM 731 C C . ARG A 1 95 ? 1.312 5.130 -35.153 1.00 50.75 95 ARG A C 1
ATOM 733 O O . ARG A 1 95 ? 0.926 6.243 -34.802 1.00 50.75 95 ARG A O 1
ATOM 740 N N . MET A 1 96 ? 0.910 4.013 -34.554 1.00 53.62 96 MET A N 1
ATOM 741 C CA . MET A 1 96 ? 0.021 3.997 -33.388 1.00 53.62 96 MET A CA 1
ATOM 742 C C . MET A 1 96 ? 0.782 4.522 -32.156 1.00 53.62 96 MET A C 1
ATOM 744 O O . MET A 1 96 ? 1.706 3.878 -31.659 1.00 53.62 96 MET A O 1
ATOM 748 N N . LYS A 1 97 ? 0.458 5.744 -31.712 1.00 54.44 97 LYS A N 1
ATOM 749 C CA . LYS A 1 97 ? 1.167 6.458 -30.628 1.00 54.44 97 LYS A CA 1
ATOM 750 C C . LYS A 1 97 ? 0.749 6.039 -29.212 1.00 54.44 97 LYS A C 1
ATOM 752 O O . LYS A 1 97 ? 1.448 6.381 -28.264 1.00 54.44 97 LYS A O 1
ATOM 757 N N . GLY A 1 98 ? -0.337 5.294 -29.059 1.00 58.53 98 GLY A N 1
ATOM 758 C CA . GLY A 1 98 ? -0.871 4.884 -27.763 1.00 58.53 98 GLY A CA 1
ATOM 759 C C . GLY A 1 98 ? -2.164 4.095 -27.934 1.00 58.53 98 GLY A C 1
ATOM 760 O O . GLY A 1 98 ? -2.717 4.056 -29.029 1.00 58.53 98 GLY A O 1
ATOM 761 N N . ASP A 1 99 ? -2.600 3.430 -26.866 1.00 53.22 99 ASP A N 1
ATOM 762 C CA . ASP A 1 99 ? -3.920 2.795 -26.805 1.00 53.22 99 ASP A CA 1
ATOM 763 C C . ASP A 1 99 ? -4.978 3.886 -26.614 1.00 53.22 99 ASP A C 1
ATOM 765 O O . ASP A 1 99 ? -4.884 4.649 -25.659 1.00 53.22 99 ASP A O 1
ATOM 769 N N . GLU A 1 100 ? -5.986 3.942 -27.484 1.00 46.78 100 GLU A N 1
ATOM 770 C CA . GLU A 1 100 ? -7.092 4.915 -27.419 1.00 46.78 100 GLU A CA 1
ATOM 771 C C . GLU A 1 100 ? -7.938 4.801 -26.137 1.00 46.78 100 GLU A C 1
ATOM 773 O O . GLU A 1 100 ? -8.731 5.686 -25.828 1.00 46.78 100 GLU A O 1
ATOM 778 N N . ARG A 1 101 ? -7.766 3.724 -25.360 1.00 52.59 101 ARG A N 1
ATOM 779 C CA . ARG A 1 101 ? -8.411 3.526 -24.052 1.00 52.59 101 ARG A CA 1
ATOM 780 C C . ARG A 1 101 ? -7.675 4.203 -22.897 1.00 52.59 101 ARG A C 1
ATOM 782 O O . ARG A 1 101 ? -8.192 4.212 -21.782 1.00 52.59 101 ARG A O 1
ATOM 789 N N . ILE A 1 102 ? -6.472 4.722 -23.135 1.00 50.25 102 ILE A N 1
ATOM 790 C CA . ILE A 1 102 ? -5.742 5.569 -22.190 1.00 50.25 102 ILE A CA 1
ATOM 791 C C . ILE A 1 102 ? -5.604 6.934 -22.863 1.00 50.25 102 ILE A C 1
ATOM 793 O O . ILE A 1 102 ? -4.665 7.161 -23.625 1.00 50.25 102 ILE A O 1
ATOM 797 N N . LEU A 1 103 ? -6.601 7.787 -22.614 1.00 39.72 103 LEU A N 1
ATOM 798 C CA . LEU A 1 103 ? -6.598 9.205 -22.983 1.00 39.72 103 LEU A CA 1
ATOM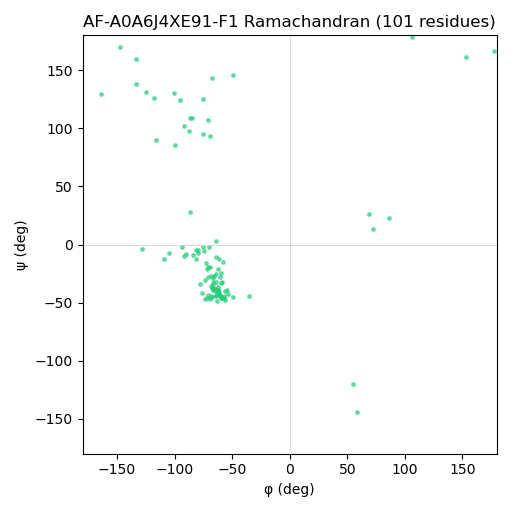 799 C C . LEU A 1 103 ? -5.573 9.982 -22.150 1.00 39.72 103 LEU A C 1
ATOM 801 O O . LEU A 1 103 ? -5.488 9.715 -20.928 1.00 39.72 103 LEU A O 1
#

Secondary structure (DSSP, 8-state):
-HHHHTTSSSSHHHHTT-TTSHHHHHTTSS--TTS-HHHHHHTT-SSHHHHHHHHHHHHHHHHHT---TTT-S-HHHHHTTSHHHHHHHTTSS----S-TT--

Foldseek 3Di:
DVCCLVVVDVDPVVLCVDPPDQLVVLVVVDPNVPHDNQVQLVVQHDDSVSSNVSVVVVVVVVVVVHDDVLPPDPQVQVLLPHPVSVVVCVPPPDPDPHDPVPD

Solvent-accessible surface area (backbone atoms only — not comparable to full-atom values): 6377 Å² total; per-residue (Å²): 106,67,51,49,77,68,65,78,25,94,48,77,72,49,41,62,71,34,84,94,35,72,58,15,31,61,72,65,71,47,77,49,82,92,51,66,46,65,69,58,34,50,78,45,33,95,43,72,74,56,4,47,51,46,47,50,52,51,49,53,54,52,55,74,60,56,86,48,71,94,73,63,58,65,69,53,41,64,72,52,69,30,72,67,45,48,59,60,48,71,78,47,95,69,81,78,89,66,51,86,90,66,124

Mean predicted aligned error: 12.68 Å

Radius of gyration: 17.31 Å; Cα contacts (8 Å, |Δi|>4): 77; chains: 1; bounding box: 32×26×50 Å